Protein AF-W7Q976-F1 (afdb_monomer)

Secondary structure (DSSP, 8-state):
---EEE-TT--EEEEESHHHHGGGTTS-EEEEEEEEEETTTEEEEEEEEEEE---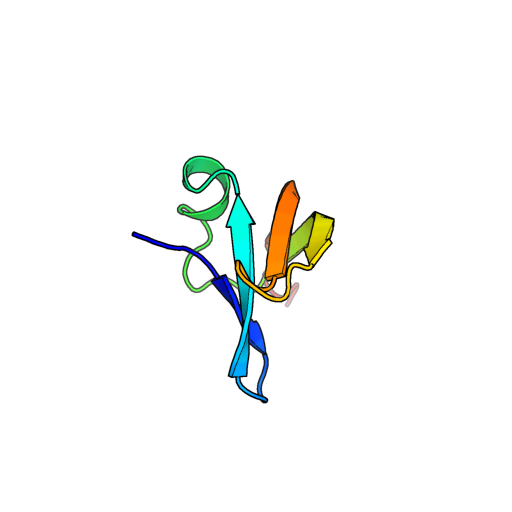--

Foldseek 3Di:
DWDWDADPVRQTETEPPPVVCVVQPPFDKDFDADWDADPVPGIYGYTDDIDTPDDPD

Solvent-accessible surface area (backbone atoms only — not comparable to full-atom values): 3675 Å² total; per-residue (Å²): 138,87,50,63,54,67,52,98,86,67,52,63,32,38,46,37,62,54,82,77,54,56,85,53,70,92,58,58,64,51,77,44,58,55,75,47,79,40,96,89,81,43,40,40,31,43,64,74,44,76,45,78,56,70,76,82,127

Nearest PDB structures (foldseek):
  8y6v-assembly1_J  TM=4.198E-01  e=4.558E+00  Phikzvirus phiKZ
  3jam-assembly1_i  TM=3.954E-01  e=6.297E+00  Saccharomyces cerevisiae
  8ppl-assembly1_Iq  TM=3.846E-01  e=9.902E+00  Homo sapiens

Sequence (57 aa):
MHYWIEDQDLNRVEIFPHEEIAPHLGERVRVVGHFEYSSAEGRRLMLEHVESLSAQE

Mean predicted aligned error: 4.62 Å

Radius of gyration: 11.7 Å; Cα contacts (8 Å, |Δi|>4): 89; chains: 1; bounding box: 34×23×26 Å

pLDDT: mean 88.35, std 11.28, range [41.84, 97.56]

Structure (mmCIF, N/CA/C/O backbone):
data_AF-W7Q976-F1
#
_entry.id   AF-W7Q976-F1
#
loop_
_atom_site.group_PDB
_atom_site.id
_atom_site.type_symbol
_atom_site.label_atom_id
_atom_site.label_alt_id
_atom_site.label_comp_id
_atom_site.label_asym_id
_atom_site.label_entity_id
_atom_site.label_seq_id
_atom_site.pdbx_PDB_ins_code
_atom_site.Cartn_x
_atom_site.Cartn_y
_atom_site.Cartn_z
_atom_site.occupancy
_atom_site.B_iso_or_equiv
_atom_site.auth_seq_id
_atom_site.auth_comp_id
_atom_site.auth_asym_id
_atom_site.auth_atom_id
_atom_site.pdbx_PDB_model_num
ATOM 1 N N . MET A 1 1 ? 5.484 9.851 4.292 1.00 64.94 1 MET A N 1
ATOM 2 C CA . MET A 1 1 ? 5.067 8.724 5.156 1.00 64.94 1 MET A CA 1
ATOM 3 C C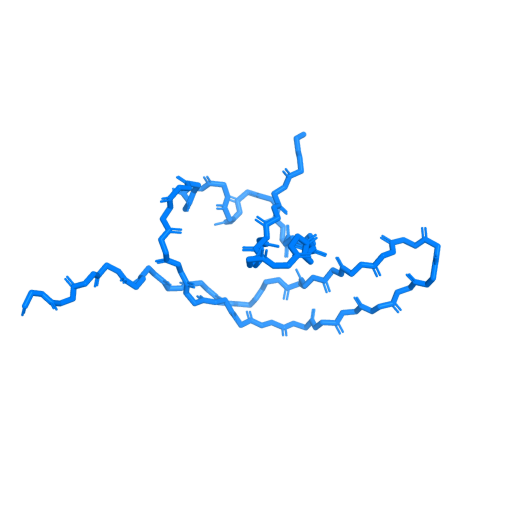 . MET A 1 1 ? 4.583 7.618 4.235 1.00 64.94 1 MET A C 1
ATOM 5 O O . MET A 1 1 ? 3.998 7.968 3.223 1.00 64.94 1 MET A O 1
ATOM 9 N N . HIS A 1 2 ? 4.865 6.347 4.527 1.00 75.19 2 HIS A N 1
ATOM 10 C CA . HIS A 1 2 ? 4.396 5.215 3.715 1.00 75.19 2 HIS A CA 1
ATOM 11 C C . HIS A 1 2 ? 3.374 4.414 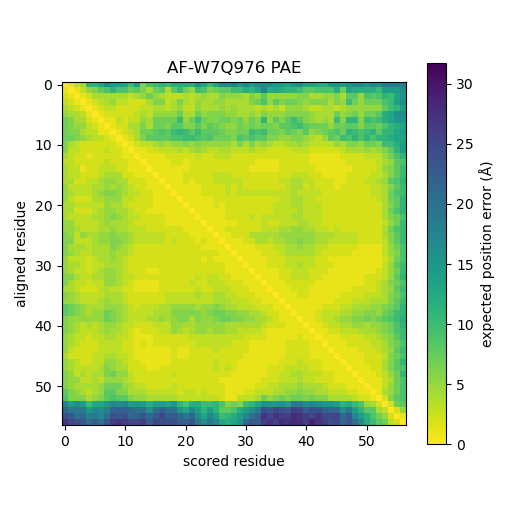4.517 1.00 75.19 2 HIS A C 1
ATOM 13 O O . HIS A 1 2 ? 3.592 4.174 5.708 1.00 75.19 2 HIS A O 1
ATOM 19 N N . TYR A 1 3 ? 2.282 4.022 3.865 1.00 82.19 3 TYR A N 1
ATOM 20 C CA . TYR A 1 3 ? 1.241 3.185 4.452 1.00 82.19 3 TYR A CA 1
ATOM 21 C C . TYR A 1 3 ? 1.329 1.782 3.861 1.00 82.19 3 TYR A C 1
ATOM 23 O O . TYR A 1 3 ? 1.438 1.611 2.645 1.00 82.19 3 TYR A O 1
ATOM 31 N N . TRP A 1 4 ? 1.293 0.786 4.738 1.00 87.44 4 TRP A N 1
ATOM 32 C CA . TRP A 1 4 ? 1.447 -0.619 4.385 1.00 87.44 4 TRP A CA 1
ATOM 33 C C . TRP A 1 4 ? 0.356 -1.437 5.050 1.00 87.44 4 TRP A C 1
ATOM 35 O O . TRP A 1 4 ? 0.016 -1.188 6.208 1.00 87.44 4 TRP A O 1
ATOM 45 N N . ILE A 1 5 ? -0.106 -2.465 4.345 1.00 83.94 5 ILE A N 1
ATOM 46 C CA . ILE A 1 5 ? -0.692 -3.632 5.000 1.00 83.94 5 ILE A CA 1
ATOM 47 C C . ILE A 1 5 ? 0.464 -4.558 5.368 1.00 83.94 5 ILE A C 1
ATOM 49 O O . ILE A 1 5 ? 1.343 -4.822 4.542 1.00 83.94 5 ILE A O 1
ATOM 53 N N . GLU A 1 6 ? 0.462 -5.015 6.614 1.00 85.56 6 GLU A N 1
ATOM 54 C CA . GLU A 1 6 ? 1.429 -5.959 7.165 1.00 85.56 6 GLU A CA 1
ATOM 55 C C . GLU A 1 6 ? 0.686 -7.194 7.686 1.00 85.56 6 GLU A C 1
ATOM 57 O O . GLU A 1 6 ? -0.332 -7.065 8.370 1.00 85.56 6 GLU A O 1
ATOM 62 N N . ASP A 1 7 ? 1.186 -8.385 7.351 1.00 77.81 7 ASP A N 1
ATOM 63 C CA . ASP A 1 7 ? 0.724 -9.649 7.932 1.00 77.81 7 ASP A CA 1
ATOM 64 C C . ASP A 1 7 ? 1.637 -10.140 9.075 1.00 77.81 7 ASP A C 1
ATOM 66 O O . ASP A 1 7 ? 2.644 -9.519 9.415 1.00 77.81 7 ASP A O 1
ATOM 70 N N . GLN A 1 8 ? 1.278 -11.274 9.689 1.00 81.56 8 GLN A N 1
ATOM 71 C CA . GLN A 1 8 ? 2.006 -11.850 10.831 1.00 81.56 8 GLN A CA 1
ATOM 72 C C . GLN A 1 8 ? 3.442 -12.287 10.495 1.00 81.56 8 GLN A C 1
ATOM 74 O O . GLN A 1 8 ? 4.272 -12.372 11.399 1.00 81.56 8 GLN A O 1
ATOM 79 N N . ASP A 1 9 ? 3.741 -12.517 9.215 1.00 86.62 9 ASP A N 1
ATOM 80 C CA . ASP A 1 9 ? 5.061 -12.910 8.716 1.00 86.62 9 ASP A CA 1
ATOM 81 C C . ASP A 1 9 ? 5.885 -11.694 8.241 1.00 86.62 9 ASP A C 1
ATOM 83 O O . ASP A 1 9 ? 6.935 -11.848 7.614 1.00 86.62 9 ASP A O 1
ATOM 87 N N . LEU A 1 10 ? 5.432 -10.471 8.554 1.00 82.81 10 LEU A N 1
ATOM 88 C CA . LEU A 1 10 ? 6.046 -9.193 8.172 1.00 82.81 10 LEU A CA 1
ATOM 89 C C . LEU A 1 10 ? 6.091 -8.950 6.655 1.00 82.81 10 LEU A C 1
ATOM 91 O O . LEU A 1 10 ? 6.921 -8.173 6.161 1.00 82.81 10 LEU A O 1
ATOM 95 N N . ASN A 1 11 ? 5.188 -9.564 5.890 1.00 83.38 11 ASN A N 1
ATOM 96 C CA . ASN A 1 11 ? 5.007 -9.197 4.494 1.00 83.38 11 ASN A CA 1
ATOM 97 C 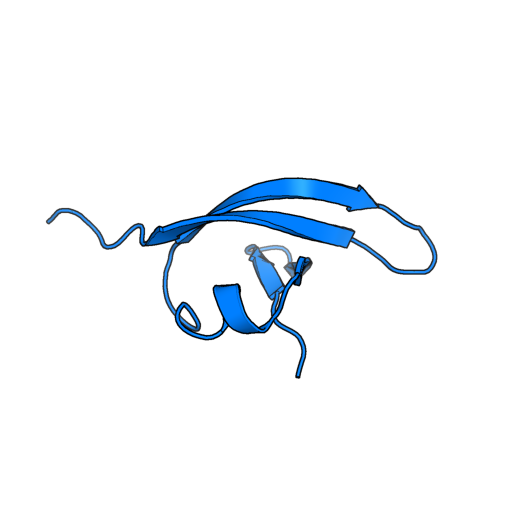C . ASN A 1 11 ? 4.349 -7.826 4.411 1.00 83.38 11 ASN A C 1
ATOM 99 O O . ASN A 1 11 ? 3.217 -7.646 4.846 1.00 83.38 11 ASN A O 1
ATOM 103 N N . ARG A 1 12 ? 5.056 -6.868 3.806 1.00 91.19 12 ARG A N 1
ATOM 104 C CA . ARG A 1 12 ? 4.552 -5.511 3.583 1.00 91.19 12 ARG A CA 1
ATOM 105 C C . ARG A 1 12 ? 4.103 -5.337 2.139 1.00 91.19 12 ARG A C 1
ATOM 107 O O . ARG A 1 12 ? 4.844 -5.689 1.217 1.00 91.19 12 ARG A O 1
ATOM 114 N N . VAL A 1 13 ? 2.928 -4.745 1.960 1.00 93.38 13 VAL A N 1
ATOM 115 C CA . VAL A 1 13 ? 2.435 -4.241 0.672 1.00 93.38 13 VAL A CA 1
ATOM 116 C C . VAL A 1 13 ? 2.141 -2.756 0.837 1.00 93.38 13 VAL A C 1
ATOM 118 O O . VAL A 1 13 ? 1.341 -2.391 1.696 1.00 93.38 13 VAL A O 1
ATOM 121 N N . GLU A 1 14 ? 2.801 -1.904 0.050 1.00 95.00 14 GLU A N 1
ATOM 122 C CA . GLU A 1 14 ? 2.488 -0.472 0.007 1.00 95.00 14 GLU A CA 1
ATOM 123 C C . GLU A 1 14 ? 1.098 -0.269 -0.605 1.00 95.00 14 GLU A C 1
ATOM 125 O O . GLU A 1 14 ? 0.790 -0.867 -1.634 1.00 95.00 14 GLU A O 1
ATOM 130 N N . ILE A 1 15 ? 0.277 0.590 -0.000 1.00 95.12 15 ILE A N 1
ATOM 131 C CA . ILE A 1 15 ? -1.037 0.964 -0.540 1.00 95.12 15 ILE A CA 1
ATOM 132 C C . ILE A 1 15 ? -0.963 2.380 -1.103 1.00 95.12 15 ILE A C 1
ATOM 134 O O . ILE A 1 15 ? -0.490 3.285 -0.418 1.00 95.12 15 ILE A O 1
ATOM 138 N N . PHE A 1 16 ? -1.434 2.581 -2.331 1.00 94.75 16 PHE A N 1
ATOM 139 C CA . PHE A 1 16 ? -1.447 3.879 -3.007 1.00 94.75 16 PHE A CA 1
ATOM 140 C C . PHE A 1 16 ? -2.836 4.166 -3.606 1.00 94.75 16 PHE A C 1
ATOM 142 O O . PHE A 1 16 ? -3.399 3.247 -4.184 1.00 94.75 16 PHE A O 1
ATOM 149 N N . PRO A 1 17 ? -3.371 5.400 -3.552 1.00 94.31 17 PRO A N 1
ATOM 150 C CA . PRO A 1 17 ? -2.750 6.602 -3.001 1.00 94.31 17 PRO A CA 1
ATOM 151 C C . PRO A 1 17 ? -2.810 6.662 -1.469 1.00 94.31 17 PRO A C 1
ATOM 153 O O . PRO A 1 17 ? -3.713 6.141 -0.817 1.00 94.31 17 PR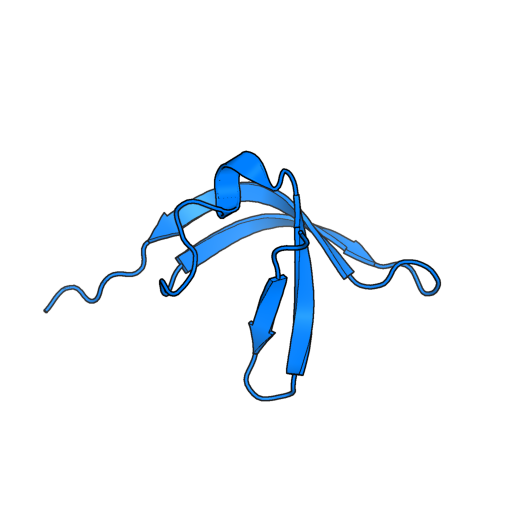O A O 1
ATOM 156 N N . HIS A 1 18 ? -1.807 7.314 -0.875 1.00 94.00 18 HIS A N 1
ATOM 157 C CA . HIS A 1 18 ? -1.636 7.381 0.582 1.00 94.00 18 HIS A CA 1
ATOM 158 C C . HIS A 1 18 ? -2.772 8.123 1.296 1.00 94.00 18 HIS A C 1
ATOM 160 O O . HIS A 1 18 ? -3.093 7.800 2.434 1.00 94.00 18 HIS A O 1
ATOM 166 N N . GLU A 1 19 ? -3.368 9.114 0.643 1.00 92.75 19 GLU A N 1
ATOM 167 C CA . GLU A 1 19 ? -4.444 9.943 1.196 1.00 92.75 19 GLU A CA 1
ATOM 168 C C . GLU A 1 19 ? -5.753 9.183 1.427 1.00 92.75 19 GLU A C 1
ATOM 170 O O . GLU A 1 19 ? -6.478 9.507 2.365 1.00 92.75 19 GLU A O 1
ATOM 175 N N . GLU A 1 20 ? -6.016 8.136 0.645 1.00 92.50 20 GLU A N 1
ATOM 176 C CA . GLU A 1 20 ? -7.220 7.314 0.792 1.00 92.50 20 GLU A CA 1
ATOM 177 C C . GLU A 1 20 ? -7.090 6.271 1.904 1.00 92.50 20 GLU A C 1
ATOM 179 O O . GLU A 1 20 ? -8.066 5.964 2.582 1.00 92.50 20 GLU A O 1
ATOM 184 N N . ILE A 1 21 ? -5.884 5.746 2.138 1.00 92.88 21 ILE A N 1
ATOM 185 C CA . ILE A 1 21 ? -5.660 4.726 3.171 1.00 92.88 21 ILE A CA 1
ATOM 186 C C . ILE A 1 21 ? -5.296 5.320 4.539 1.00 92.88 21 ILE A C 1
ATOM 188 O O . ILE A 1 21 ? -5.519 4.680 5.565 1.00 92.88 21 ILE A O 1
ATOM 192 N N . ALA A 1 22 ? -4.761 6.547 4.583 1.00 93.00 22 ALA A N 1
ATOM 193 C CA . ALA A 1 22 ? -4.350 7.214 5.820 1.00 93.00 22 ALA A CA 1
ATOM 194 C C . ALA A 1 22 ? -5.434 7.262 6.920 1.00 93.00 22 ALA A C 1
ATOM 196 O O . ALA A 1 22 ? -5.081 7.036 8.081 1.00 93.00 22 ALA A O 1
ATOM 197 N N . PRO A 1 23 ? -6.727 7.510 6.615 1.00 93.38 23 PRO A N 1
ATOM 198 C CA . PRO A 1 23 ? -7.785 7.524 7.626 1.00 93.38 23 PRO A CA 1
ATOM 199 C C . PRO A 1 23 ? -8.006 6.180 8.331 1.00 93.38 23 PRO A C 1
ATOM 201 O O . PRO A 1 23 ? -8.511 6.169 9.445 1.00 93.38 23 PRO A O 1
ATOM 204 N N . HIS A 1 24 ? -7.599 5.066 7.716 1.00 90.62 24 HIS A N 1
ATOM 205 C CA . HIS A 1 24 ? -7.821 3.706 8.217 1.00 90.62 24 HIS A CA 1
ATOM 206 C C . HIS A 1 24 ? -6.649 3.161 9.049 1.00 90.62 24 HIS A C 1
ATOM 208 O O . HIS A 1 24 ? -6.561 1.961 9.325 1.00 90.62 24 HIS A O 1
ATOM 214 N N . LEU A 1 25 ? -5.697 4.017 9.428 1.00 89.62 25 LEU A N 1
ATOM 215 C CA . LEU A 1 25 ? -4.517 3.596 10.172 1.00 89.62 25 LEU A CA 1
ATOM 216 C C . LEU A 1 25 ? -4.902 3.013 11.540 1.00 89.62 25 LEU A C 1
ATOM 218 O O . LEU A 1 25 ? -5.499 3.684 12.376 1.00 89.62 25 LEU A O 1
ATOM 222 N N . GLY A 1 26 ? -4.487 1.768 11.785 1.00 87.19 26 GLY A N 1
ATOM 223 C CA . GLY A 1 26 ? -4.798 1.036 13.017 1.00 87.19 26 GLY A CA 1
ATOM 224 C C . GLY A 1 26 ? -6.119 0.264 12.971 1.00 87.19 26 GLY A C 1
ATOM 225 O O . GLY A 1 26 ? -6.406 -0.491 13.899 1.00 87.19 26 GLY A O 1
ATOM 226 N N . GLU A 1 27 ? -6.896 0.393 11.894 1.00 89.44 27 GLU A N 1
ATOM 227 C CA . GLU A 1 27 ? -8.108 -0.392 11.677 1.00 89.44 27 GLU A CA 1
ATOM 228 C C . GLU A 1 27 ? -7.804 -1.727 10.996 1.00 89.44 27 GLU A C 1
ATOM 230 O O . GLU A 1 27 ? -6.832 -1.890 10.253 1.00 89.44 27 GLU A O 1
ATOM 235 N N . ARG A 1 28 ? -8.696 -2.698 11.206 1.00 88.31 28 ARG A N 1
ATOM 236 C CA . ARG A 1 28 ? -8.759 -3.879 10.350 1.00 88.31 28 ARG A CA 1
ATOM 237 C C . ARG A 1 28 ? -9.619 -3.528 9.145 1.00 88.31 28 ARG A C 1
ATOM 239 O O . ARG A 1 28 ? -10.791 -3.213 9.311 1.00 88.31 28 ARG A O 1
ATOM 246 N N . VAL A 1 29 ? -9.052 -3.615 7.951 1.00 89.88 29 VAL A N 1
ATOM 247 C CA . VAL A 1 29 ? -9.741 -3.278 6.700 1.00 89.88 29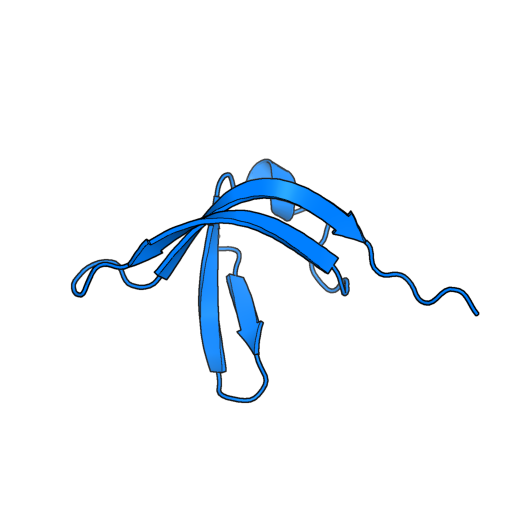 VAL A CA 1
ATOM 248 C C . VAL A 1 29 ? -9.655 -4.420 5.694 1.00 89.88 29 VAL A C 1
ATOM 250 O O . VAL A 1 29 ? -8.747 -5.253 5.760 1.00 89.88 29 VAL A O 1
ATOM 253 N N . ARG A 1 30 ? -10.582 -4.449 4.737 1.00 92.00 30 ARG A N 1
ATOM 254 C CA . ARG A 1 30 ? -10.419 -5.162 3.471 1.00 92.00 30 ARG A CA 1
ATOM 255 C C . ARG A 1 30 ? -10.089 -4.135 2.401 1.00 92.00 30 ARG A C 1
ATOM 257 O O . ARG A 1 30 ? -10.745 -3.105 2.295 1.00 92.00 30 ARG A O 1
ATOM 264 N N . VAL A 1 31 ? -9.080 -4.450 1.601 1.00 93.19 31 VAL A N 1
ATOM 265 C CA . VAL A 1 31 ? -8.623 -3.615 0.494 1.00 93.19 31 VAL A CA 1
ATOM 266 C C . VAL A 1 31 ? -8.726 -4.403 -0.806 1.00 93.19 31 VAL A C 1
ATOM 268 O O . VAL A 1 31 ? -8.374 -5.583 -0.853 1.00 93.19 31 VAL A O 1
ATOM 271 N N . VAL A 1 32 ? -9.220 -3.751 -1.854 1.00 95.88 32 VAL A N 1
ATOM 272 C CA . VAL A 1 32 ? -9.305 -4.278 -3.218 1.00 95.88 32 VAL A CA 1
ATOM 273 C C . VAL A 1 32 ? -8.637 -3.288 -4.164 1.00 95.88 32 VAL A C 1
ATOM 275 O O . VAL A 1 32 ? -8.783 -2.074 -4.008 1.00 95.88 32 VAL A O 1
ATOM 278 N N . GLY A 1 33 ? -7.885 -3.815 -5.126 1.00 95.69 33 GLY A N 1
ATOM 279 C CA . GLY A 1 33 ? -7.256 -3.015 -6.162 1.00 95.69 33 GLY A CA 1
ATOM 280 C C . GLY A 1 33 ? -6.230 -3.788 -6.983 1.00 95.69 33 GLY A C 1
ATOM 281 O O . GLY A 1 33 ? -6.130 -5.017 -6.889 1.00 95.69 33 GLY A O 1
ATOM 282 N N . HIS A 1 34 ? -5.448 -3.067 -7.783 1.00 97.56 34 HIS A N 1
ATOM 283 C CA . HIS A 1 34 ? -4.439 -3.655 -8.659 1.00 97.56 34 HIS A CA 1
ATOM 284 C C . HIS A 1 34 ? -3.123 -3.892 -7.922 1.00 97.56 34 HIS A C 1
ATOM 286 O O . HIS A 1 34 ? -2.492 -2.956 -7.440 1.00 97.56 34 HIS A O 1
ATOM 292 N N . PHE A 1 35 ? -2.696 -5.152 -7.860 1.00 95.81 35 PHE A N 1
ATOM 293 C CA . PHE A 1 35 ? -1.433 -5.544 -7.244 1.00 95.81 35 PHE A CA 1
ATOM 294 C C . PHE A 1 35 ? -0.289 -5.574 -8.260 1.00 95.81 35 PHE A C 1
ATOM 296 O O . PHE A 1 35 ? -0.412 -6.167 -9.333 1.00 95.81 35 PHE A O 1
ATOM 303 N N . GLU A 1 36 ? 0.853 -5.023 -7.865 1.00 95.38 36 GLU A N 1
ATOM 304 C CA . GLU A 1 36 ? 2.088 -5.012 -8.635 1.00 95.38 36 GLU A CA 1
ATOM 305 C C . GLU A 1 36 ? 3.260 -5.518 -7.791 1.00 95.38 36 GLU A C 1
ATOM 307 O O . GLU A 1 36 ? 3.398 -5.215 -6.600 1.00 95.38 36 GLU A O 1
ATOM 312 N N . TYR A 1 37 ? 4.134 -6.286 -8.441 1.00 94.94 37 TYR A N 1
ATOM 313 C CA . TYR A 1 37 ? 5.390 -6.748 -7.869 1.00 94.94 37 TYR A CA 1
ATOM 314 C C . TYR A 1 37 ? 6.565 -6.339 -8.754 1.00 94.94 37 TYR A C 1
ATOM 316 O O . TYR A 1 37 ? 6.566 -6.565 -9.963 1.00 94.94 37 TYR A O 1
ATOM 324 N N . SER A 1 38 ? 7.599 -5.808 -8.111 1.00 93.75 38 SER A N 1
ATOM 325 C CA . SER A 1 38 ? 8.896 -5.498 -8.692 1.00 93.75 38 SER A CA 1
ATOM 326 C C . SER A 1 38 ? 9.993 -5.990 -7.756 1.00 93.75 38 SER A C 1
ATOM 328 O O . SER A 1 38 ? 9.934 -5.789 -6.543 1.00 93.75 38 SER A O 1
ATOM 330 N N . SER A 1 39 ? 11.042 -6.599 -8.305 1.00 92.81 39 SER A N 1
ATOM 331 C CA . SER A 1 39 ? 12.213 -6.980 -7.509 1.00 92.81 39 SER A CA 1
ATOM 332 C C . SER A 1 39 ? 12.988 -5.769 -6.977 1.00 92.81 39 SER A C 1
ATOM 334 O O . SER A 1 39 ? 13.686 -5.899 -5.975 1.00 92.81 39 SER A O 1
ATOM 336 N N . ALA A 1 40 ? 12.857 -4.604 -7.623 1.00 94.25 40 ALA A N 1
ATOM 337 C CA . ALA A 1 40 ? 13.508 -3.362 -7.214 1.00 94.25 40 ALA A CA 1
ATOM 338 C C . ALA A 1 40 ? 12.641 -2.519 -6.265 1.00 94.25 40 ALA A C 1
ATOM 340 O O . ALA A 1 40 ? 13.168 -1.912 -5.339 1.00 94.25 40 ALA A O 1
ATOM 341 N N . GLU A 1 41 ? 11.323 -2.487 -6.487 1.00 88.75 41 GLU A N 1
ATOM 342 C CA . GLU A 1 41 ? 10.402 -1.586 -5.769 1.00 88.75 41 GLU A CA 1
ATOM 343 C C . GLU A 1 41 ? 9.536 -2.302 -4.720 1.00 88.75 41 GLU A C 1
ATOM 345 O O . GLU A 1 41 ? 8.907 -1.661 -3.883 1.00 88.75 41 GLU A O 1
ATOM 350 N N . GLY A 1 42 ? 9.527 -3.636 -4.717 1.00 93.06 42 GLY A N 1
ATOM 351 C CA . GLY A 1 42 ? 8.761 -4.438 -3.774 1.00 93.06 42 GLY A CA 1
ATOM 352 C C . GLY A 1 42 ? 7.330 -4.699 -4.239 1.00 93.06 42 GLY A C 1
ATOM 353 O O . GLY A 1 42 ? 7.093 -5.082 -5.382 1.00 93.06 42 GLY A O 1
ATOM 354 N N . ARG A 1 43 ? 6.380 -4.596 -3.307 1.00 94.94 43 ARG A N 1
ATOM 355 C CA . ARG A 1 43 ? 4.969 -4.955 -3.497 1.00 94.94 43 ARG A CA 1
ATOM 356 C C . ARG A 1 43 ? 4.113 -3.715 -3.302 1.00 94.94 43 ARG A C 1
ATOM 358 O O . ARG A 1 43 ? 4.194 -3.095 -2.241 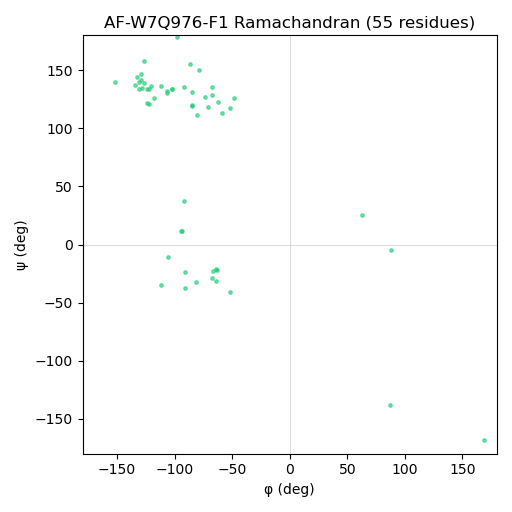1.00 94.94 43 ARG A O 1
ATOM 365 N N . ARG A 1 44 ? 3.275 -3.398 -4.285 1.00 95.38 44 ARG A N 1
ATOM 366 C CA . ARG A 1 44 ? 2.343 -2.270 -4.238 1.00 95.38 44 ARG A CA 1
ATOM 367 C C . ARG A 1 44 ? 0.939 -2.731 -4.598 1.00 95.38 44 ARG A C 1
ATOM 369 O O . ARG A 1 44 ? 0.770 -3.620 -5.426 1.00 95.38 44 ARG A O 1
ATOM 376 N N . LEU A 1 45 ? -0.060 -2.107 -3.991 1.00 96.31 45 LEU A N 1
ATOM 377 C CA . LEU A 1 45 ? -1.450 -2.202 -4.399 1.00 96.31 45 LEU A CA 1
ATOM 378 C C . LEU A 1 45 ? -1.994 -0.797 -4.674 1.00 96.31 45 LEU A C 1
ATOM 380 O O . LEU A 1 45 ? -1.977 0.069 -3.797 1.00 96.31 45 LEU A O 1
ATOM 384 N N . MET A 1 46 ? -2.468 -0.591 -5.900 1.00 96.69 46 MET A N 1
ATOM 385 C CA . MET A 1 46 ? -3.215 0.592 -6.315 1.00 96.69 46 MET A CA 1
ATOM 386 C C . MET A 1 46 ? -4.664 0.417 -5.872 1.00 96.69 46 MET A C 1
ATOM 388 O O . MET A 1 46 ? -5.349 -0.484 -6.350 1.00 96.69 46 MET A O 1
ATOM 392 N N . LEU A 1 47 ? -5.087 1.225 -4.910 1.00 96.19 47 LEU A N 1
ATOM 393 C CA . LEU A 1 47 ? -6.359 1.138 -4.218 1.00 96.19 47 LEU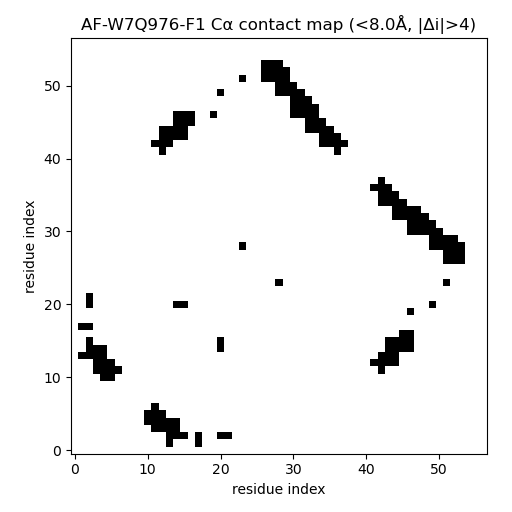 A CA 1
ATOM 394 C C . LEU A 1 47 ? -7.516 1.467 -5.163 1.00 96.19 47 LEU A C 1
ATOM 396 O O . LEU A 1 47 ? -7.523 2.506 -5.814 1.00 96.19 47 LEU A O 1
ATOM 400 N N . GLU A 1 48 ? -8.506 0.581 -5.198 1.00 97.56 48 GLU A N 1
ATOM 401 C CA . GLU A 1 48 ? -9.801 0.823 -5.843 1.00 97.56 48 GLU A CA 1
ATOM 402 C C . GLU A 1 48 ? -10.923 0.918 -4.807 1.00 97.56 48 GLU A C 1
ATOM 404 O O . GLU A 1 48 ? -11.886 1.663 -4.982 1.00 97.56 48 GLU A O 1
ATOM 409 N N . HIS A 1 49 ? -10.820 0.134 -3.729 1.00 95.69 49 HIS A N 1
ATOM 410 C CA . HIS A 1 49 ? -11.811 0.107 -2.666 1.00 95.69 49 HIS A CA 1
ATOM 411 C C . HIS A 1 49 ? -11.193 -0.282 -1.321 1.00 95.69 49 HIS A C 1
ATOM 413 O O . HIS A 1 49 ? -10.378 -1.206 -1.241 1.00 95.69 49 HIS A O 1
ATOM 419 N N . VAL A 1 50 ? -11.638 0.383 -0.257 1.00 94.56 50 VAL A N 1
ATOM 420 C CA . VAL A 1 50 ? -11.331 0.048 1.135 1.00 94.56 50 VAL A CA 1
ATOM 421 C C . VAL A 1 50 ? -12.626 0.007 1.940 1.00 94.56 50 VAL A C 1
ATOM 423 O O . VAL A 1 50 ? -13.459 0.906 1.840 1.00 94.56 50 VAL A O 1
ATOM 426 N N . GLU A 1 51 ? -12.788 -1.040 2.743 1.00 94.12 51 GLU A N 1
ATOM 427 C CA . GLU A 1 51 ? -13.868 -1.158 3.721 1.00 94.12 51 GLU A CA 1
ATOM 428 C C . GLU A 1 51 ? -13.302 -1.508 5.100 1.00 94.12 51 GLU A C 1
ATOM 430 O O . GLU A 1 51 ? -12.445 -2.387 5.239 1.00 94.12 51 GLU A O 1
ATOM 435 N N . SER A 1 52 ? -13.786 -0.827 6.138 1.00 90.88 52 SER A N 1
ATOM 436 C CA . SER A 1 52 ? -13.453 -1.169 7.519 1.00 90.88 52 SER A CA 1
ATOM 437 C C . SER A 1 52 ? -14.185 -2.442 7.929 1.00 90.88 52 SER A C 1
ATOM 439 O O . SER A 1 52 ? -15.404 -2.540 7.832 1.00 90.88 52 SER A O 1
ATOM 441 N N . LEU A 1 53 ? -13.429 -3.417 8.426 1.00 88.38 53 LEU A N 1
ATOM 442 C CA . LEU A 1 53 ? -13.928 -4.688 8.946 1.00 88.38 53 LEU A CA 1
ATOM 443 C C . LEU A 1 53 ? -14.185 -4.597 10.451 1.00 88.38 53 LEU A C 1
ATOM 445 O O . LEU A 1 53 ? -13.883 -5.549 11.176 1.00 88.38 53 LEU A O 1
ATOM 449 N N . SER A 1 54 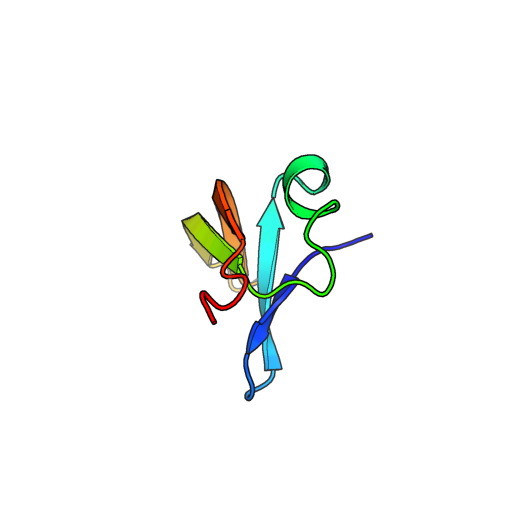? -14.676 -3.453 10.941 1.00 76.75 54 SER A N 1
ATOM 450 C CA . SER A 1 54 ? -15.107 -3.349 12.335 1.00 76.75 54 SER A CA 1
ATOM 451 C C . SER A 1 54 ? -16.000 -4.548 12.637 1.00 76.75 54 SER A C 1
ATOM 453 O O . SER A 1 54 ? -16.910 -4.862 11.869 1.00 76.75 54 SER A O 1
ATOM 455 N N . ALA A 1 55 ? -15.654 -5.285 13.694 1.00 56.00 55 ALA A N 1
ATOM 456 C CA . ALA A 1 55 ? -16.392 -6.475 14.071 1.00 56.00 55 ALA A CA 1
ATOM 457 C C . ALA A 1 55 ? -17.873 -6.092 14.171 1.00 56.00 55 ALA A C 1
ATOM 459 O O . ALA A 1 55 ? -18.227 -5.233 14.979 1.00 56.00 55 ALA A O 1
ATOM 460 N N . GLN A 1 56 ? -18.726 -6.687 13.332 1.00 48.84 56 GLN A N 1
ATOM 461 C CA . GLN A 1 56 ? -20.106 -6.862 13.753 1.00 48.84 56 GLN A CA 1
ATOM 462 C C . GLN A 1 56 ? -20.020 -7.689 15.034 1.00 48.84 56 GLN A C 1
ATOM 464 O O . GLN A 1 56 ? -19.507 -8.810 14.999 1.00 48.84 56 GLN A O 1
ATOM 469 N N . GLU A 1 57 ? -20.391 -7.061 16.148 1.00 41.84 57 GLU A N 1
ATOM 470 C CA . GLU A 1 57 ? -20.577 -7.714 17.446 1.00 41.84 57 GLU A CA 1
ATOM 471 C C . GLU A 1 57 ? -21.482 -8.948 17.330 1.00 41.84 57 GLU A C 1
ATOM 473 O O . GLU A 1 57 ? -22.468 -8.900 16.551 1.00 41.84 57 GLU A O 1
#